Protein AF-A0A926TNW6-F1 (afdb_monomer)

Foldseek 3Di:
DPPVLADPVLLVLLQVLCVVLVAHSDPVLLVLLVVLLCVQPPPDNSSSNVSSVQLSCVSVVCVVLSPDPDDSVVSSVVSSVVSPDD

Secondary structure (DSSP, 8-state):
---TTS-HHHHHHHHHHHHHTT----HHHHHHHHHHHHHHSTT-TTHHHHHHHHHHHHHHH-HHHHT----HHHHHHHHHHHHS--

Structure (mmCIF, N/CA/C/O backbone):
data_AF-A0A926TNW6-F1
#
_entry.id   AF-A0A926TNW6-F1
#
loop_
_atom_site.group_PDB
_atom_site.id
_atom_site.type_symbol
_atom_site.label_atom_id
_atom_site.label_alt_id
_atom_site.label_comp_id
_atom_site.label_asym_id
_atom_site.label_entity_id
_atom_site.label_seq_id
_atom_site.pdbx_PDB_ins_code
_atom_site.Cartn_x
_atom_site.Cartn_y
_atom_site.Cartn_z
_atom_site.occupancy
_atom_site.B_iso_or_equiv
_atom_site.auth_seq_id
_atom_site.auth_comp_id
_atom_site.auth_asym_id
_atom_site.auth_atom_id
_atom_site.pdbx_PDB_model_num
ATOM 1 N N . MET A 1 1 ? 12.743 11.883 -2.757 1.00 47.06 1 MET A N 1
ATOM 2 C CA . MET A 1 1 ? 12.751 10.430 -2.511 1.00 47.06 1 MET A CA 1
ATOM 3 C C . MET A 1 1 ? 12.559 9.770 -3.861 1.00 47.06 1 MET A C 1
ATOM 5 O O . MET A 1 1 ? 11.577 10.095 -4.517 1.00 47.06 1 MET A O 1
ATOM 9 N N . GLU A 1 2 ? 13.498 8.944 -4.313 1.00 46.84 2 GLU A N 1
ATOM 10 C CA . GLU A 1 2 ? 13.469 8.415 -5.677 1.00 46.84 2 GLU A CA 1
ATOM 11 C C . GLU A 1 2 ? 13.225 6.902 -5.658 1.00 46.84 2 GLU A C 1
ATOM 13 O O . GLU A 1 2 ? 14.125 6.096 -5.441 1.00 46.84 2 GLU A O 1
ATOM 18 N N . LEU A 1 3 ? 11.967 6.518 -5.882 1.00 61.25 3 LEU A N 1
ATOM 19 C CA . LEU A 1 3 ? 11.567 5.143 -6.182 1.00 61.25 3 LEU A CA 1
ATOM 20 C C . LEU A 1 3 ? 11.928 4.833 -7.646 1.00 61.25 3 LEU A C 1
ATOM 22 O O . LEU A 1 3 ? 11.045 4.612 -8.466 1.00 61.25 3 LEU A O 1
ATOM 26 N N . HIS A 1 4 ? 13.222 4.857 -7.987 1.00 58.88 4 HIS A N 1
ATOM 27 C CA . HIS A 1 4 ? 13.732 4.779 -9.371 1.00 58.88 4 HIS A CA 1
ATOM 28 C C . HIS A 1 4 ? 13.292 3.538 -10.167 1.00 58.88 4 HIS A C 1
ATOM 30 O O . HIS A 1 4 ? 13.462 3.499 -11.382 1.00 58.88 4 HIS A O 1
ATOM 36 N N . GLN A 1 5 ? 12.759 2.523 -9.490 1.00 70.19 5 GLN A N 1
ATOM 37 C CA . GLN A 1 5 ? 12.288 1.276 -10.087 1.00 70.19 5 GLN A CA 1
ATOM 38 C C . GLN A 1 5 ? 10.802 1.292 -10.485 1.00 70.19 5 GLN A C 1
ATOM 40 O O . GLN A 1 5 ? 10.360 0.370 -11.164 1.00 70.19 5 GLN A O 1
ATOM 45 N N . PHE A 1 6 ? 10.030 2.299 -10.057 1.00 78.38 6 PHE A N 1
ATOM 46 C CA . PHE A 1 6 ? 8.595 2.396 -10.327 1.00 78.38 6 PHE A CA 1
ATOM 47 C C . PHE A 1 6 ? 8.258 3.659 -11.110 1.00 78.38 6 PHE A C 1
ATOM 49 O O . PHE A 1 6 ? 8.850 4.719 -10.906 1.00 78.38 6 PHE A O 1
ATOM 56 N N . ASP A 1 7 ? 7.270 3.543 -11.992 1.00 84.00 7 ASP A N 1
ATOM 57 C CA . ASP A 1 7 ? 6.779 4.674 -12.767 1.00 84.00 7 ASP A CA 1
ATOM 58 C C . ASP A 1 7 ? 6.092 5.729 -11.874 1.00 84.00 7 ASP A C 1
ATOM 60 O O . ASP A 1 7 ? 5.471 5.413 -10.852 1.00 84.00 7 ASP A O 1
ATOM 64 N N . ALA A 1 8 ? 6.172 6.999 -12.279 1.00 83.50 8 ALA A N 1
ATOM 65 C CA . ALA A 1 8 ? 5.615 8.120 -11.528 1.00 83.50 8 ALA A CA 1
ATOM 66 C C . ALA A 1 8 ? 4.092 8.003 -11.330 1.00 83.50 8 ALA A C 1
ATOM 68 O O . ALA A 1 8 ? 3.575 8.402 -10.279 1.00 83.50 8 ALA A O 1
ATOM 69 N N . GLU A 1 9 ? 3.361 7.429 -12.292 1.00 87.44 9 GLU A N 1
ATOM 70 C CA . GLU A 1 9 ? 1.931 7.190 -12.119 1.00 87.44 9 GLU A CA 1
ATOM 71 C C . GLU A 1 9 ? 1.652 6.101 -11.086 1.00 87.44 9 GLU A C 1
ATOM 73 O O . GLU A 1 9 ? 0.726 6.253 -10.287 1.00 87.44 9 GLU A O 1
ATOM 78 N N . GLN A 1 10 ? 2.449 5.030 -11.054 1.00 83.81 10 GLN A N 1
ATOM 79 C CA . GLN A 1 10 ? 2.296 3.973 -10.050 1.00 83.81 10 GLN A CA 1
ATOM 80 C C . GLN A 1 10 ? 2.555 4.495 -8.645 1.00 83.81 10 GLN A C 1
ATOM 82 O O . GLN A 1 10 ? 1.779 4.220 -7.731 1.00 83.81 10 GLN A O 1
ATOM 87 N N . VAL A 1 11 ? 3.603 5.304 -8.483 1.00 85.94 11 VAL A N 1
ATOM 88 C CA . VAL A 1 11 ? 3.915 5.964 -7.212 1.00 85.94 11 VAL A CA 1
ATOM 89 C C . VAL A 1 11 ? 2.742 6.838 -6.763 1.00 85.94 11 VAL A C 1
ATOM 91 O O . VAL A 1 11 ? 2.329 6.770 -5.605 1.00 85.94 11 VAL A O 1
ATOM 94 N N . LYS A 1 12 ? 2.139 7.600 -7.684 1.00 88.38 12 LYS A N 1
ATOM 95 C CA . LYS A 1 12 ? 0.956 8.421 -7.396 1.00 88.38 12 LYS A CA 1
ATOM 96 C C . LYS A 1 12 ? -0.266 7.575 -7.016 1.00 88.38 12 LYS A C 1
ATOM 98 O O . LYS A 1 12 ? -0.961 7.913 -6.059 1.00 88.38 12 LYS A O 1
ATOM 103 N N . ARG A 1 13 ? -0.537 6.478 -7.735 1.00 88.56 13 ARG A N 1
ATOM 104 C CA . ARG A 1 13 ? -1.656 5.564 -7.436 1.00 88.56 13 ARG A CA 1
ATOM 105 C C . ARG A 1 13 ? -1.484 4.901 -6.067 1.00 88.56 13 ARG A C 1
ATOM 107 O O . ARG A 1 13 ? -2.424 4.903 -5.275 1.00 88.56 13 ARG A O 1
ATOM 114 N N . ALA A 1 14 ? -0.282 4.423 -5.757 1.00 87.69 14 ALA A N 1
ATOM 115 C CA . ALA A 1 14 ? 0.051 3.839 -4.462 1.00 87.69 14 ALA A CA 1
ATOM 116 C C . ALA A 1 14 ? -0.095 4.846 -3.308 1.00 87.69 14 ALA A C 1
ATOM 118 O O . ALA A 1 14 ? -0.708 4.526 -2.290 1.00 87.69 14 ALA A O 1
ATOM 119 N N . ALA A 1 15 ? 0.382 6.083 -3.485 1.00 87.88 15 ALA A N 1
ATOM 120 C CA . ALA A 1 15 ? 0.243 7.143 -2.486 1.00 87.88 15 ALA A CA 1
ATOM 121 C C . ALA A 1 15 ? -1.227 7.492 -2.193 1.00 87.88 15 ALA A C 1
ATOM 123 O O . ALA A 1 15 ? -1.605 7.658 -1.033 1.00 87.88 15 ALA A O 1
ATOM 124 N N . ASN A 1 16 ? -2.074 7.552 -3.227 1.00 89.25 16 ASN A N 1
ATOM 125 C CA . ASN A 1 16 ? -3.509 7.789 -3.053 1.00 89.25 16 ASN A CA 1
ATOM 126 C C . ASN A 1 16 ? -4.187 6.651 -2.270 1.00 89.25 16 ASN A C 1
ATOM 128 O O . ASN A 1 16 ? -5.038 6.908 -1.422 1.00 89.25 16 ASN A O 1
ATOM 132 N N . LEU A 1 17 ? -3.799 5.398 -2.533 1.00 85.75 17 LEU A N 1
ATOM 133 C CA . LEU A 1 17 ? -4.325 4.230 -1.821 1.00 85.75 17 LEU A CA 1
ATOM 134 C C . LEU A 1 17 ? -3.897 4.216 -0.346 1.00 85.75 17 LEU A C 1
ATOM 136 O O . LEU A 1 17 ? -4.724 3.952 0.524 1.00 85.75 17 LEU A O 1
ATOM 140 N N . LEU A 1 18 ? -2.646 4.582 -0.042 1.00 84.00 18 LEU A N 1
ATOM 141 C CA . LEU A 1 18 ? -2.175 4.786 1.335 1.00 84.00 18 LEU A CA 1
ATOM 142 C C . LEU A 1 18 ? -3.024 5.828 2.072 1.00 84.00 18 LEU A C 1
ATOM 144 O O . LEU A 1 18 ? -3.530 5.546 3.160 1.00 84.00 18 LEU A O 1
ATOM 148 N N . GLN A 1 19 ? -3.251 6.991 1.452 1.00 85.31 19 GLN A N 1
ATOM 149 C CA . GLN A 1 19 ? -4.086 8.043 2.039 1.00 85.31 19 GLN A CA 1
ATOM 150 C C . GLN A 1 19 ? -5.524 7.578 2.285 1.00 85.31 19 GLN A C 1
ATOM 152 O O . GLN A 1 19 ? -6.079 7.876 3.342 1.00 85.31 19 GLN A O 1
ATOM 157 N N . ALA A 1 20 ? -6.111 6.815 1.358 1.00 82.62 20 ALA A N 1
ATOM 158 C CA . ALA A 1 20 ? -7.447 6.242 1.527 1.00 82.62 20 ALA A CA 1
ATOM 159 C C . ALA A 1 20 ? -7.530 5.289 2.736 1.00 82.62 20 ALA A C 1
ATOM 161 O O . ALA A 1 20 ? -8.556 5.232 3.409 1.00 82.62 20 ALA A O 1
ATOM 162 N N . CYS A 1 21 ? -6.427 4.613 3.072 1.00 75.50 21 CYS A N 1
ATOM 163 C CA . CYS A 1 21 ? -6.306 3.763 4.262 1.00 75.50 21 CYS A CA 1
ATOM 164 C C . CYS A 1 21 ? -6.027 4.550 5.560 1.00 75.50 21 CYS A C 1
ATOM 166 O O . CYS A 1 21 ? -5.856 3.955 6.630 1.00 75.50 21 CYS A O 1
ATOM 168 N N . GLY A 1 22 ? -5.935 5.882 5.488 1.00 77.25 22 GLY A N 1
ATOM 169 C CA . GL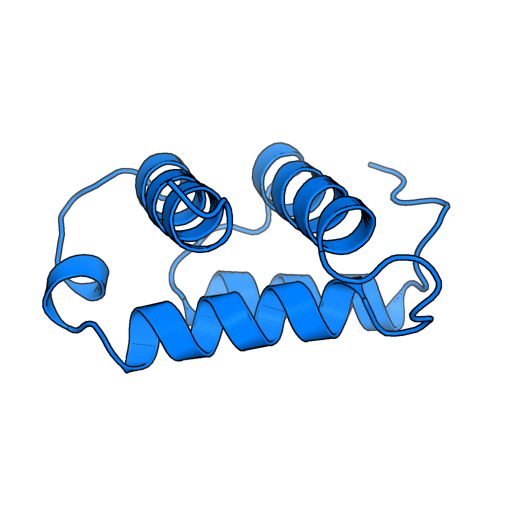Y A 1 22 ? -5.525 6.732 6.606 1.00 77.25 22 GLY A CA 1
ATOM 170 C C . GLY A 1 22 ? -4.034 6.625 6.937 1.00 77.25 22 GLY A C 1
ATOM 171 O O . GLY A 1 22 ? -3.638 6.918 8.066 1.00 77.25 22 GLY A O 1
ATOM 172 N N . ILE A 1 23 ? -3.210 6.179 5.984 1.00 80.94 23 ILE A N 1
ATOM 173 C CA . ILE A 1 23 ? -1.755 6.113 6.114 1.00 80.94 23 ILE A CA 1
ATOM 174 C C . ILE A 1 23 ? -1.150 7.274 5.333 1.00 80.94 23 ILE A C 1
ATOM 1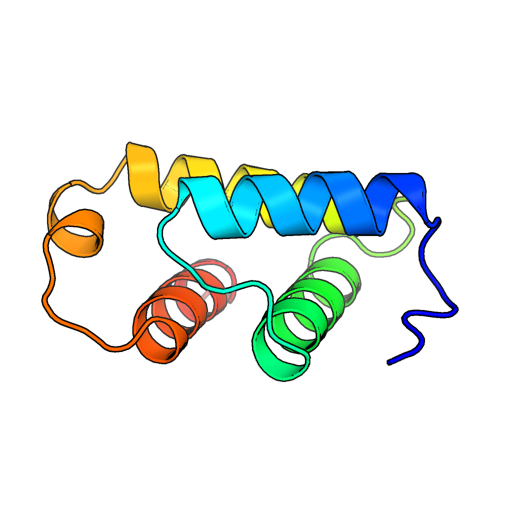76 O O . ILE A 1 23 ? -1.390 7.442 4.139 1.00 80.94 23 ILE A O 1
ATOM 180 N N . GLU A 1 24 ? -0.345 8.089 6.006 1.00 84.12 24 GLU A N 1
ATOM 181 C CA . GLU A 1 24 ? 0.351 9.183 5.341 1.00 84.12 24 GLU A CA 1
ATOM 182 C C . GLU A 1 24 ? 1.422 8.619 4.383 1.00 84.12 24 GLU A C 1
ATOM 184 O O . GLU A 1 24 ? 2.231 7.779 4.801 1.00 84.12 24 GLU A O 1
ATOM 189 N N . PRO A 1 25 ? 1.448 9.040 3.103 1.00 84.00 25 PRO A N 1
ATOM 190 C CA . PRO A 1 25 ? 2.420 8.582 2.114 1.00 84.00 25 PRO A CA 1
ATOM 191 C C . PRO A 1 25 ? 3.753 9.311 2.320 1.00 84.00 25 PRO A C 1
ATOM 193 O O . PRO A 1 25 ? 4.173 10.149 1.520 1.00 84.00 25 PRO A O 1
ATOM 196 N N . THR A 1 26 ? 4.401 9.026 3.444 1.00 85.31 26 THR A N 1
ATOM 197 C CA . THR A 1 26 ? 5.747 9.491 3.756 1.00 85.31 26 THR A CA 1
ATOM 198 C C . THR A 1 26 ? 6.784 8.667 2.999 1.00 85.31 26 THR A C 1
ATOM 200 O O . THR A 1 26 ? 6.486 7.646 2.375 1.00 85.31 26 THR A O 1
ATOM 203 N N . THR A 1 27 ? 8.042 9.099 3.075 1.00 83.06 27 THR A N 1
ATOM 204 C CA . THR A 1 27 ? 9.158 8.347 2.499 1.00 83.06 27 THR A CA 1
ATOM 205 C C . THR A 1 27 ? 9.216 6.909 3.012 1.00 83.06 27 THR A C 1
ATOM 207 O O . THR A 1 27 ? 9.363 5.968 2.238 1.00 83.06 27 THR A O 1
ATOM 210 N N . GLU A 1 28 ? 9.038 6.732 4.317 1.00 82.12 28 GLU A N 1
ATOM 211 C CA . GLU A 1 28 ? 9.163 5.435 4.976 1.00 82.12 28 GLU A CA 1
ATOM 212 C C . GLU A 1 28 ? 8.023 4.482 4.591 1.00 82.12 28 GLU A C 1
ATOM 214 O O . GLU A 1 28 ? 8.270 3.309 4.313 1.00 82.12 28 GLU A O 1
ATOM 219 N N . THR A 1 29 ? 6.774 4.965 4.536 1.00 82.38 29 THR A N 1
ATOM 220 C CA . THR A 1 29 ? 5.615 4.114 4.207 1.00 82.38 29 THR A CA 1
ATOM 221 C C . THR A 1 29 ? 5.627 3.682 2.746 1.00 82.38 29 THR A C 1
ATOM 223 O O . THR A 1 29 ? 5.349 2.522 2.444 1.00 82.38 29 THR A O 1
ATOM 226 N N . MET A 1 30 ? 6.030 4.580 1.846 1.00 85.88 30 MET A N 1
ATOM 227 C CA . MET A 1 30 ? 6.219 4.266 0.431 1.00 85.88 30 MET A CA 1
ATOM 228 C C . MET A 1 30 ? 7.360 3.268 0.208 1.00 85.88 30 MET A C 1
ATOM 230 O O . MET A 1 30 ? 7.241 2.381 -0.637 1.00 85.88 30 MET A O 1
ATOM 234 N N . GLN A 1 31 ? 8.449 3.378 0.972 1.00 84.31 31 GLN A N 1
ATOM 235 C CA . GLN A 1 31 ? 9.576 2.456 0.874 1.00 84.31 31 GLN A CA 1
ATOM 236 C C . GLN A 1 31 ? 9.229 1.060 1.405 1.00 84.31 31 GLN A C 1
ATOM 238 O O . GLN A 1 31 ? 9.507 0.068 0.737 1.00 84.31 31 GLN A O 1
ATOM 243 N N . ALA A 1 32 ? 8.529 0.965 2.534 1.00 82.25 32 ALA A N 1
ATOM 244 C CA . ALA A 1 32 ? 8.050 -0.317 3.049 1.00 82.25 32 ALA A CA 1
ATOM 245 C C . ALA A 1 32 ? 7.036 -0.989 2.098 1.00 82.25 32 ALA A C 1
ATOM 247 O O . ALA A 1 32 ? 7.064 -2.208 1.895 1.00 82.25 32 ALA A O 1
ATOM 248 N N . LEU A 1 33 ? 6.172 -0.200 1.449 1.00 85.56 33 LEU A N 1
ATOM 249 C CA . LEU A 1 33 ? 5.275 -0.700 0.407 1.00 85.56 33 LEU A CA 1
ATOM 250 C C . LEU A 1 33 ? 6.055 -1.235 -0.807 1.00 85.56 33 LEU A C 1
ATOM 252 O O . LEU A 1 33 ? 5.735 -2.304 -1.323 1.00 85.56 33 LEU A O 1
ATOM 256 N N . ALA A 1 34 ? 7.097 -0.518 -1.235 1.00 86.19 34 ALA A N 1
ATOM 257 C CA . ALA A 1 34 ? 7.989 -0.925 -2.317 1.00 86.19 34 ALA A CA 1
ATOM 258 C C . ALA A 1 34 ? 8.745 -2.227 -2.009 1.00 86.19 34 ALA A C 1
ATOM 260 O O . ALA A 1 34 ? 8.810 -3.114 -2.859 1.00 86.19 34 ALA A O 1
ATOM 261 N N . GLU A 1 35 ? 9.279 -2.371 -0.797 1.00 84.12 35 GLU A N 1
ATOM 262 C CA . GLU A 1 35 ? 9.939 -3.601 -0.344 1.00 84.12 35 GLU A CA 1
ATOM 263 C C . GLU A 1 35 ? 8.969 -4.789 -0.366 1.00 84.12 35 GLU A C 1
ATOM 265 O O . GLU A 1 35 ? 9.305 -5.865 -0.866 1.00 84.12 35 GLU A O 1
ATOM 270 N N . THR A 1 36 ? 7.730 -4.571 0.083 1.00 82.69 36 THR A N 1
ATOM 271 C CA . THR A 1 36 ? 6.671 -5.590 0.044 1.00 82.69 36 THR A CA 1
ATOM 272 C C . THR A 1 36 ? 6.310 -5.961 -1.397 1.00 82.69 36 THR A C 1
ATOM 274 O O . THR A 1 36 ? 6.169 -7.140 -1.721 1.00 82.69 36 THR A O 1
ATOM 277 N N . ALA A 1 37 ? 6.212 -4.972 -2.288 1.00 85.31 37 ALA A N 1
ATOM 278 C CA . ALA A 1 37 ? 5.948 -5.186 -3.706 1.00 85.31 37 ALA A CA 1
ATOM 279 C C . ALA A 1 37 ? 7.020 -6.069 -4.365 1.00 85.31 37 ALA A C 1
ATOM 281 O O . ALA A 1 37 ? 6.679 -7.034 -5.049 1.00 85.31 37 ALA A O 1
ATOM 282 N N . ILE A 1 38 ? 8.302 -5.789 -4.101 1.00 84.06 38 ILE A N 1
ATOM 283 C CA . ILE A 1 38 ? 9.432 -6.581 -4.609 1.00 84.06 38 ILE A CA 1
ATOM 284 C C . ILE A 1 38 ? 9.386 -8.019 -4.076 1.00 84.06 38 ILE A C 1
ATOM 286 O O . ILE A 1 38 ? 9.608 -8.964 -4.833 1.00 84.06 38 ILE A O 1
ATOM 290 N N . ALA A 1 39 ? 9.108 -8.190 -2.781 1.00 82.56 39 ALA A N 1
ATOM 291 C CA . ALA A 1 39 ? 9.136 -9.497 -2.132 1.00 82.56 39 ALA A CA 1
ATOM 292 C C . ALA A 1 39 ? 7.968 -10.406 -2.552 1.00 82.56 39 ALA A C 1
ATOM 294 O O . ALA A 1 39 ? 8.161 -11.608 -2.738 1.00 82.56 39 ALA A O 1
ATOM 295 N N . HIS A 1 40 ? 6.762 -9.849 -2.704 1.00 81.00 40 HIS A N 1
ATOM 296 C CA . HIS A 1 40 ? 5.537 -10.630 -2.923 1.00 81.00 40 HIS A CA 1
ATOM 297 C C . HIS A 1 40 ? 5.082 -10.699 -4.3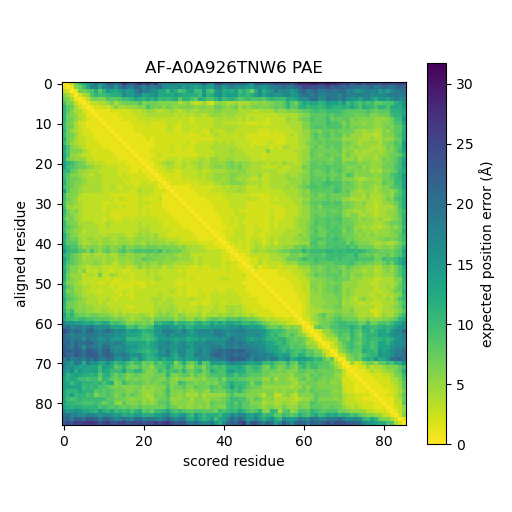81 1.00 81.00 40 HIS A C 1
ATOM 299 O O . HIS A 1 40 ? 4.409 -11.660 -4.757 1.00 81.00 40 HIS A O 1
ATOM 305 N N . TYR A 1 41 ? 5.467 -9.728 -5.209 1.00 83.88 41 TYR A N 1
ATOM 306 C CA . TYR A 1 41 ? 5.115 -9.680 -6.629 1.00 83.88 41 TYR A CA 1
ATOM 307 C C . TYR A 1 41 ? 6.373 -9.528 -7.502 1.00 83.88 41 TYR A C 1
ATOM 309 O O . TYR A 1 41 ? 6.481 -8.577 -8.282 1.00 83.88 41 TYR A O 1
ATOM 317 N N . PRO A 1 42 ? 7.354 -10.447 -7.385 1.00 78.31 42 PRO A N 1
ATOM 318 C CA . PRO A 1 42 ? 8.584 -10.348 -8.153 1.00 78.31 42 PRO A CA 1
ATOM 319 C C . PRO A 1 42 ? 8.283 -10.460 -9.652 1.00 78.31 42 PRO A C 1
ATOM 321 O O . PRO A 1 42 ? 7.542 -11.343 -10.085 1.00 78.31 42 PRO A O 1
ATOM 324 N N . ASN A 1 43 ? 8.914 -9.596 -10.450 1.00 82.12 43 ASN A N 1
ATOM 325 C CA . ASN A 1 43 ? 8.748 -9.494 -11.908 1.00 82.12 43 ASN A CA 1
ATOM 326 C C . ASN A 1 43 ? 7.382 -8.969 -12.385 1.00 82.12 43 ASN A C 1
ATOM 328 O O . ASN A 1 43 ? 7.121 -8.987 -13.588 1.00 82.12 43 ASN A O 1
ATOM 332 N N . ASP A 1 44 ? 6.521 -8.494 -11.482 1.00 81.69 44 ASP A N 1
ATOM 333 C CA . ASP A 1 44 ? 5.271 -7.852 -11.871 1.00 81.69 44 ASP A CA 1
ATOM 334 C C . ASP A 1 44 ? 5.501 -6.349 -12.113 1.00 81.69 44 ASP A C 1
ATOM 336 O O . ASP A 1 44 ? 5.910 -5.635 -11.184 1.00 81.69 44 ASP A O 1
ATOM 340 N N . PRO A 1 45 ? 5.244 -5.841 -13.333 1.00 79.25 45 PRO A N 1
ATOM 341 C CA . PRO A 1 45 ? 5.401 -4.424 -13.631 1.00 79.25 45 PRO A CA 1
ATOM 342 C C . PRO A 1 45 ? 4.456 -3.545 -12.806 1.00 79.2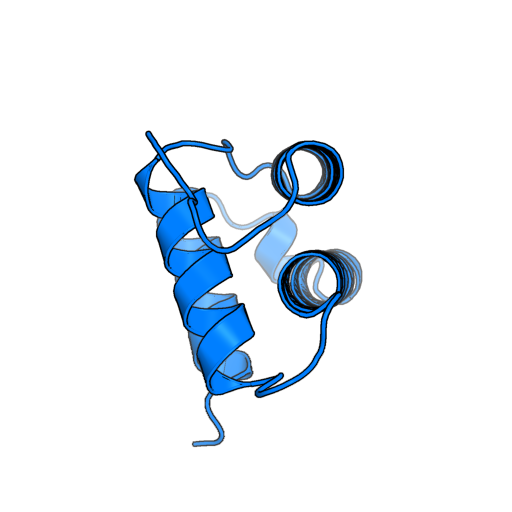5 45 PRO A C 1
ATOM 344 O O . PRO A 1 45 ? 4.782 -2.386 -12.597 1.00 79.25 45 PRO A O 1
ATOM 347 N N . GLU A 1 46 ? 3.334 -4.068 -12.304 1.00 85.12 46 GLU A N 1
ATOM 348 C CA . GLU A 1 46 ? 2.347 -3.368 -11.467 1.00 85.12 46 GLU A CA 1
ATOM 349 C C . GLU A 1 46 ?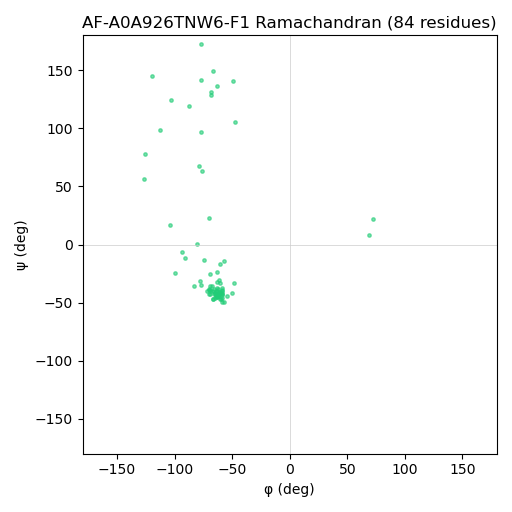 2.446 -3.758 -9.981 1.00 85.12 46 GLU A C 1
ATOM 351 O O . GLU A 1 46 ? 1.530 -3.504 -9.193 1.00 85.12 46 GLU A O 1
ATOM 356 N N . SER A 1 47 ? 3.564 -4.365 -9.575 1.00 86.50 47 SER A N 1
ATOM 357 C CA . SER A 1 47 ? 3.807 -4.855 -8.210 1.00 86.50 47 SER A CA 1
ATOM 358 C C . SER A 1 47 ? 3.508 -3.821 -7.119 1.00 86.50 47 SER A C 1
ATOM 360 O O . SER A 1 47 ? 2.890 -4.167 -6.110 1.00 86.50 47 SER A O 1
ATOM 362 N N . LEU A 1 48 ? 3.888 -2.552 -7.315 1.00 86.12 48 LEU A N 1
ATOM 363 C CA . LEU A 1 48 ? 3.635 -1.484 -6.340 1.00 86.12 48 LEU A CA 1
ATOM 364 C C . LEU A 1 48 ? 2.138 -1.190 -6.174 1.00 86.12 48 LEU A C 1
ATOM 366 O O . LEU A 1 48 ? 1.650 -1.026 -5.055 1.00 86.12 48 LEU A O 1
ATOM 370 N N . GLU A 1 49 ? 1.394 -1.152 -7.279 1.00 87.00 49 GLU A N 1
ATOM 371 C CA . GLU A 1 49 ? -0.051 -0.934 -7.247 1.00 87.00 49 GLU A CA 1
ATOM 372 C C . GLU A 1 49 ? -0.776 -2.135 -6.631 1.00 87.00 49 GLU A C 1
ATOM 374 O O . GLU A 1 49 ? -1.684 -1.955 -5.819 1.00 87.00 49 GLU A O 1
ATOM 379 N N . LYS A 1 50 ? -0.345 -3.362 -6.945 1.00 87.38 50 LYS A N 1
ATOM 380 C CA . LYS A 1 50 ? -0.888 -4.583 -6.331 1.00 87.38 50 LYS A CA 1
ATOM 381 C C . LYS A 1 50 ? -0.655 -4.633 -4.828 1.00 87.38 50 LYS A C 1
ATOM 383 O O . LYS A 1 50 ? -1.576 -4.972 -4.088 1.00 87.38 50 LYS A O 1
ATOM 388 N N . ALA A 1 51 ? 0.536 -4.254 -4.371 1.00 87.56 51 ALA A N 1
ATOM 389 C CA . ALA A 1 51 ? 0.827 -4.127 -2.949 1.00 87.56 51 ALA A CA 1
ATOM 390 C C . ALA A 1 51 ? -0.111 -3.105 -2.285 1.00 87.56 51 ALA A C 1
ATOM 392 O O . ALA A 1 51 ? -0.735 -3.411 -1.271 1.00 87.56 51 ALA A O 1
ATOM 393 N N . ALA A 1 52 ? -0.292 -1.932 -2.902 1.00 86.62 52 ALA A N 1
ATOM 394 C CA . ALA A 1 52 ? -1.172 -0.888 -2.382 1.00 86.62 52 ALA A CA 1
ATOM 395 C C . ALA A 1 52 ? -2.649 -1.320 -2.327 1.00 86.62 52 ALA A C 1
ATOM 397 O O . ALA A 1 52 ? -3.342 -1.029 -1.354 1.00 86.62 52 ALA A O 1
ATOM 398 N N . ARG A 1 53 ? -3.133 -2.036 -3.351 1.00 87.56 53 ARG A N 1
ATOM 399 C CA . ARG A 1 53 ? -4.501 -2.578 -3.398 1.00 87.56 53 ARG A CA 1
ATOM 400 C C . ARG A 1 53 ? -4.721 -3.662 -2.351 1.00 87.56 53 ARG A C 1
ATOM 402 O O . ARG A 1 53 ? -5.690 -3.586 -1.610 1.00 87.56 53 ARG A O 1
ATOM 409 N N . SER A 1 54 ? -3.796 -4.614 -2.239 1.00 87.50 54 SER A N 1
ATOM 410 C CA . SER A 1 54 ? -3.856 -5.675 -1.225 1.00 87.50 54 SER A CA 1
ATOM 411 C C . SER A 1 54 ? -3.880 -5.103 0.196 1.00 87.50 54 SER A C 1
ATOM 413 O O . SER A 1 54 ? -4.596 -5.601 1.065 1.00 87.50 54 SER A O 1
ATOM 415 N N . MET A 1 55 ? -3.134 -4.023 0.424 1.00 84.38 55 MET A N 1
ATOM 416 C CA . MET A 1 55 ? -3.176 -3.280 1.674 1.00 84.38 55 MET A CA 1
ATOM 417 C C . MET A 1 55 ? -4.540 -2.619 1.910 1.00 84.38 55 MET A C 1
ATOM 419 O O . MET A 1 55 ? -5.093 -2.746 3.001 1.00 84.38 55 MET A O 1
ATOM 423 N N . ALA A 1 56 ? -5.104 -1.952 0.901 1.00 83.44 56 ALA A N 1
ATOM 424 C CA . ALA A 1 56 ? -6.427 -1.339 1.004 1.00 83.44 56 ALA A CA 1
ATOM 425 C C . ALA A 1 56 ? -7.523 -2.370 1.308 1.00 83.44 56 ALA A C 1
ATOM 427 O O . ALA A 1 56 ? -8.287 -2.187 2.254 1.00 83.44 56 ALA A O 1
ATOM 428 N N . GLU A 1 57 ? -7.533 -3.497 0.595 1.00 84.44 57 GLU A N 1
ATOM 429 C CA . GLU A 1 57 ? -8.467 -4.605 0.824 1.00 84.44 57 GLU A CA 1
ATOM 430 C C . GLU A 1 57 ? -8.362 -5.167 2.251 1.00 84.44 57 GLU A C 1
ATOM 432 O O . GLU A 1 57 ? -9.380 -5.447 2.888 1.00 84.44 57 GLU A O 1
ATOM 437 N N . PHE A 1 58 ? -7.145 -5.286 2.794 1.00 81.81 58 PHE A N 1
ATOM 438 C CA . PHE A 1 58 ? -6.928 -5.740 4.169 1.00 81.81 58 PHE A CA 1
ATOM 439 C C . PHE A 1 58 ? -7.560 -4.795 5.203 1.00 81.81 58 PHE A C 1
ATOM 441 O O . PHE A 1 58 ? -8.182 -5.255 6.164 1.00 81.81 58 PHE A O 1
ATOM 448 N N . PHE A 1 59 ? -7.434 -3.478 5.016 1.00 76.12 59 PHE A N 1
ATOM 449 C CA . PHE A 1 59 ? -8.013 -2.501 5.941 1.00 76.12 59 PHE A CA 1
ATOM 450 C C . PHE A 1 59 ? -9.523 -2.321 5.762 1.00 76.12 59 PHE A C 1
ATOM 452 O O . PHE A 1 59 ? -10.225 -2.152 6.761 1.00 76.12 59 PHE A O 1
ATOM 459 N N . GLU A 1 60 ? -10.039 -2.407 4.535 1.00 75.75 60 GLU A N 1
ATOM 460 C CA . GLU A 1 60 ? -11.482 -2.407 4.266 1.00 75.75 60 GLU A CA 1
ATOM 461 C C . GLU A 1 60 ? -12.166 -3.649 4.855 1.00 75.75 60 GLU A C 1
ATOM 463 O O . GLU A 1 60 ? -13.229 -3.546 5.472 1.00 75.75 60 GLU A O 1
ATOM 468 N N . GLY A 1 61 ? -11.532 -4.819 4.730 1.00 71.25 61 GLY A N 1
ATOM 469 C CA . GLY A 1 61 ? -12.036 -6.084 5.266 1.00 71.25 61 GLY A CA 1
ATOM 470 C C . GLY A 1 61 ? -11.903 -6.230 6.785 1.00 71.25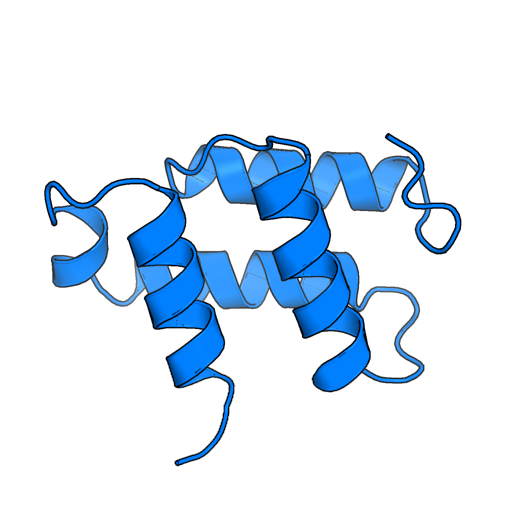 61 GLY A C 1
ATOM 471 O O . GLY A 1 61 ? -12.526 -7.119 7.368 1.00 71.25 61 GLY A O 1
ATOM 472 N N . SER A 1 62 ? -11.123 -5.368 7.445 1.00 67.25 62 SER A N 1
ATOM 473 C CA . SER A 1 62 ? -10.804 -5.485 8.870 1.00 67.25 62 SER A CA 1
ATOM 474 C C . SER A 1 62 ? -11.149 -4.202 9.646 1.00 67.25 62 SER A C 1
ATOM 476 O O . SER A 1 62 ? -10.266 -3.422 10.026 1.00 67.25 62 SER A O 1
ATOM 478 N N . PRO A 1 63 ? -12.443 -3.969 9.961 1.00 60.84 63 PRO A N 1
ATOM 479 C CA . PRO A 1 63 ? -12.903 -2.764 10.663 1.00 60.84 63 PRO A CA 1
ATOM 480 C C . PRO A 1 63 ? -12.299 -2.585 12.067 1.00 60.84 63 PRO A C 1
ATOM 482 O O . PRO A 1 63 ? -12.331 -1.480 12.612 1.00 60.84 63 PRO A O 1
ATOM 485 N N . ALA A 1 64 ? -11.730 -3.646 12.652 1.00 59.91 64 ALA A N 1
ATOM 486 C CA . ALA A 1 64 ? -10.982 -3.588 13.907 1.00 59.91 64 ALA A CA 1
ATOM 487 C C . ALA A 1 64 ? -9.640 -2.843 13.761 1.00 59.91 64 ALA A C 1
ATOM 489 O O . ALA A 1 64 ? -9.252 -2.104 14.662 1.00 59.91 64 ALA A O 1
ATOM 490 N N . VAL A 1 65 ? -8.965 -2.980 12.614 1.00 59.25 65 VAL A N 1
ATOM 491 C CA . VAL A 1 65 ? -7.655 -2.359 12.352 1.00 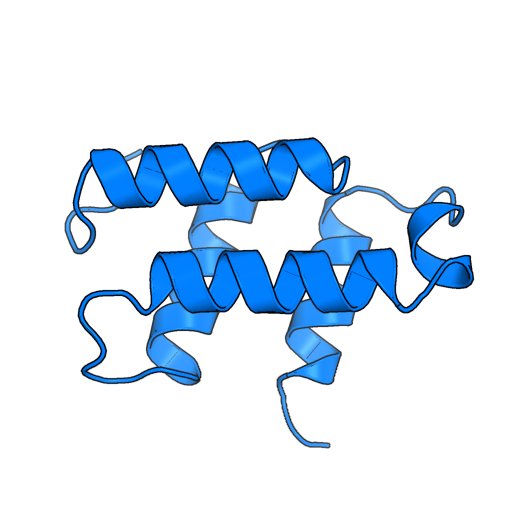59.25 65 VAL A CA 1
ATOM 492 C C . VAL A 1 65 ? -7.818 -0.906 11.891 1.00 59.25 65 VAL A C 1
ATOM 494 O O . VAL A 1 65 ? -7.059 -0.032 12.307 1.00 59.25 65 VAL A O 1
ATOM 497 N N . ALA A 1 66 ? -8.872 -0.605 11.125 1.00 57.84 66 ALA A N 1
ATOM 498 C CA . ALA A 1 66 ? -9.191 0.759 10.691 1.00 57.84 66 ALA A CA 1
ATOM 499 C C . ALA A 1 66 ? -9.526 1.712 11.861 1.00 57.84 66 ALA A C 1
ATOM 501 O O . ALA A 1 66 ? -9.226 2.909 11.800 1.00 57.84 66 ALA A O 1
ATOM 502 N N . LYS A 1 67 ? -10.122 1.186 12.944 1.00 57.66 67 LYS A N 1
ATOM 503 C CA . LYS A 1 67 ? -10.507 1.946 14.149 1.00 57.66 67 LYS A CA 1
ATOM 504 C C . LYS A 1 67 ? -9.457 1.937 15.263 1.00 57.66 67 LYS A C 1
ATOM 506 O O . LYS A 1 67 ? -9.641 2.637 16.257 1.00 57.66 67 LYS A O 1
ATOM 511 N N . ALA A 1 68 ? -8.377 1.168 15.127 1.00 58.03 68 ALA A N 1
ATOM 512 C CA . ALA A 1 68 ? -7.339 1.110 16.147 1.00 58.03 68 ALA A CA 1
ATOM 513 C C . ALA A 1 68 ? -6.583 2.456 16.201 1.00 58.03 68 ALA A C 1
ATOM 515 O O . ALA A 1 68 ? -6.157 2.939 15.148 1.00 58.03 68 ALA A O 1
ATOM 516 N N . PRO A 1 69 ? -6.374 3.071 17.381 1.00 58.50 69 PRO A N 1
ATOM 517 C CA . PRO A 1 69 ? -5.648 4.340 17.540 1.00 58.50 69 PRO A CA 1
ATOM 518 C C . PRO A 1 69 ? -4.133 4.209 17.288 1.00 58.50 69 PRO A C 1
ATOM 520 O O . PRO A 1 69 ? -3.333 4.992 17.794 1.00 58.50 69 PRO A O 1
ATOM 523 N N . GLU A 1 70 ? -3.716 3.191 16.543 1.00 62.22 70 GLU A N 1
ATOM 524 C CA . GLU A 1 70 ? -2.317 2.910 16.291 1.00 62.22 70 GLU A CA 1
ATOM 525 C C . GLU A 1 70 ? -1.736 3.856 15.240 1.00 62.22 70 GLU A C 1
ATOM 527 O O . GLU A 1 70 ? -2.384 4.193 14.245 1.00 62.22 70 GLU A O 1
ATOM 532 N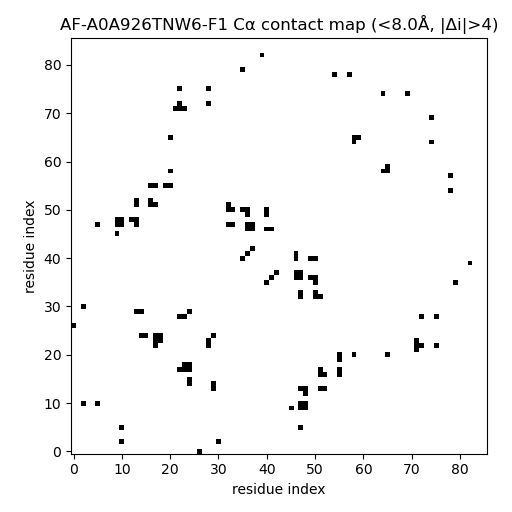 N . HIS A 1 71 ? -0.483 4.253 15.472 1.00 67.25 71 HIS A N 1
ATOM 533 C CA . HIS A 1 71 ? 0.321 5.052 14.553 1.00 67.25 71 HIS A CA 1
ATOM 534 C C . HIS A 1 71 ? 0.266 4.439 13.135 1.00 67.25 71 HIS A C 1
ATOM 536 O O . HIS A 1 71 ? 0.351 3.211 13.026 1.00 67.25 71 HIS A O 1
ATOM 542 N N . PRO A 1 72 ? 0.188 5.233 12.047 1.00 66.00 72 PRO A N 1
ATOM 543 C CA . PRO A 1 72 ? 0.098 4.729 10.667 1.00 66.00 72 PRO A CA 1
ATOM 544 C C . PRO A 1 72 ? 1.132 3.648 10.316 1.00 66.00 72 PRO A C 1
ATOM 546 O O . PRO A 1 72 ? 0.844 2.698 9.591 1.00 66.00 72 PRO A O 1
ATOM 549 N N . TRP A 1 73 ? 2.323 3.754 10.910 1.00 67.62 73 TRP A N 1
ATOM 550 C CA . TRP A 1 73 ? 3.405 2.779 10.789 1.00 67.62 73 TRP A CA 1
ATOM 551 C C . TRP A 1 73 ? 3.053 1.386 11.327 1.00 67.62 73 TRP A C 1
ATOM 553 O O . TRP A 1 73 ? 3.437 0.378 10.742 1.00 67.62 73 TRP A O 1
ATOM 563 N N . MET A 1 74 ? 2.316 1.308 12.436 1.00 70.44 74 MET A N 1
ATOM 564 C CA . MET A 1 74 ? 1.937 0.036 13.050 1.00 70.44 74 MET A CA 1
ATOM 565 C C . MET A 1 74 ? 0.918 -0.707 12.188 1.00 70.44 74 MET A C 1
ATOM 567 O O . MET A 1 74 ? 1.056 -1.909 11.981 1.00 70.44 74 MET A O 1
ATOM 571 N N . ARG A 1 75 ? -0.031 0.029 11.595 1.00 70.44 75 ARG A N 1
ATOM 572 C CA . ARG A 1 75 ? -0.996 -0.505 10.626 1.00 70.44 75 ARG A CA 1
ATOM 573 C C . ARG A 1 75 ? -0.281 -1.108 9.421 1.00 70.44 75 ARG A C 1
ATOM 575 O O . ARG A 1 75 ? -0.536 -2.257 9.068 1.00 70.44 75 ARG A O 1
ATOM 582 N N . LEU A 1 76 ? 0.660 -0.361 8.841 1.00 73.38 76 LEU A N 1
ATOM 583 C CA . LEU A 1 76 ? 1.466 -0.831 7.715 1.00 73.38 76 LEU A CA 1
ATOM 584 C C . LEU A 1 76 ? 2.259 -2.097 8.080 1.00 73.38 76 LEU A C 1
ATOM 586 O O . LEU A 1 76 ? 2.300 -3.049 7.306 1.00 73.38 76 LEU A O 1
ATOM 590 N N . ARG A 1 77 ? 2.830 -2.139 9.291 1.00 73.44 77 ARG A N 1
ATOM 591 C CA . ARG A 1 77 ? 3.534 -3.315 9.816 1.00 73.44 77 ARG A CA 1
ATOM 592 C C . ARG 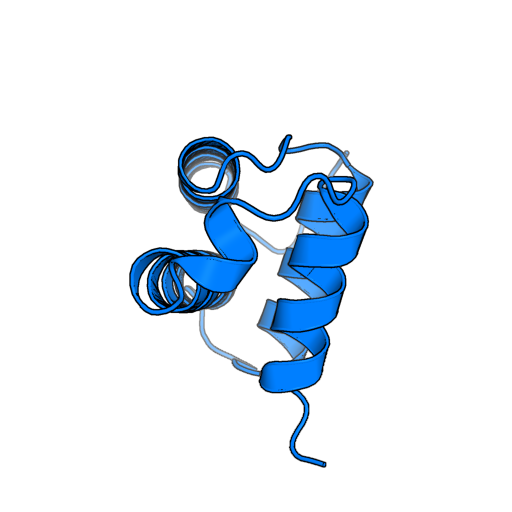A 1 77 ? 2.622 -4.525 9.989 1.00 73.44 77 ARG A C 1
ATOM 594 O O . ARG A 1 77 ? 3.021 -5.616 9.603 1.00 73.44 77 ARG A O 1
ATOM 601 N N . LEU A 1 78 ? 1.427 -4.351 10.556 1.00 74.75 78 LEU A N 1
ATOM 602 C CA . LEU A 1 78 ? 0.449 -5.431 10.732 1.00 74.75 78 LEU A CA 1
ATOM 603 C C . LEU A 1 78 ? 0.059 -6.054 9.390 1.00 74.75 78 LEU A C 1
ATOM 605 O O . LEU A 1 78 ? -0.002 -7.277 9.282 1.00 74.75 78 LEU A O 1
ATOM 609 N N . TRP A 1 79 ? -0.152 -5.224 8.368 1.00 79.00 79 TRP A N 1
ATOM 610 C CA . TRP A 1 79 ? -0.389 -5.706 7.011 1.00 79.00 79 TRP A CA 1
ATOM 611 C C . TRP A 1 79 ? 0.847 -6.404 6.415 1.00 79.00 79 TRP A C 1
ATOM 613 O O . TRP A 1 79 ? 0.738 -7.514 5.907 1.00 79.00 79 TRP A O 1
ATOM 623 N N . ALA A 1 80 ? 2.043 -5.822 6.531 1.00 74.06 80 ALA A N 1
ATOM 624 C CA . ALA A 1 80 ? 3.263 -6.465 6.038 1.00 74.06 80 ALA A CA 1
ATOM 625 C C . ALA A 1 80 ? 3.494 -7.842 6.698 1.00 74.06 80 ALA A C 1
ATOM 627 O O . ALA A 1 80 ? 3.857 -8.804 6.025 1.00 74.06 80 ALA A O 1
ATOM 628 N N . PHE A 1 81 ? 3.212 -7.970 7.999 1.00 72.81 81 PHE A N 1
ATOM 629 C CA . PHE A 1 81 ? 3.257 -9.252 8.704 1.00 72.81 81 PHE A CA 1
ATOM 630 C C . PHE A 1 81 ? 2.175 -10.234 8.248 1.00 72.81 81 PHE A C 1
ATOM 632 O O . PHE A 1 81 ? 2.462 -11.422 8.194 1.00 72.81 81 PHE A O 1
ATOM 639 N N . SER A 1 82 ? 0.963 -9.787 7.901 1.00 72.38 82 SER A N 1
ATOM 640 C CA . SER A 1 82 ? -0.073 -10.697 7.387 1.00 72.38 82 SER A CA 1
ATOM 641 C C . SER A 1 82 ? 0.260 -11.245 5.993 1.00 72.38 82 SER A C 1
ATOM 643 O O . SER A 1 82 ? -0.169 -12.343 5.640 1.00 72.38 82 SER A O 1
ATOM 645 N N . MET A 1 83 ? 1.066 -10.512 5.223 1.00 70.88 83 MET A N 1
ATOM 646 C CA . MET A 1 83 ? 1.578 -10.940 3.918 1.00 70.88 83 MET A CA 1
ATOM 647 C C . MET A 1 83 ? 2.741 -11.937 4.038 1.00 70.88 83 MET A C 1
ATOM 649 O O . MET A 1 83 ? 2.885 -12.836 3.202 1.00 70.88 83 MET A O 1
ATOM 653 N N . LEU A 1 84 ? 3.554 -11.823 5.090 1.00 66.81 84 LEU A N 1
ATOM 654 C CA . LEU A 1 84 ? 4.606 -12.778 5.430 1.00 66.81 84 LEU A CA 1
ATOM 655 C C . LEU A 1 84 ? 3.968 -14.020 6.068 1.00 66.81 84 LEU A C 1
ATOM 657 O O . LEU A 1 84 ? 3.681 -14.026 7.258 1.00 66.81 84 LEU A O 1
ATOM 661 N N . ARG A 1 85 ? 3.736 -15.079 5.280 1.00 52.84 85 ARG A N 1
ATOM 662 C CA . ARG A 1 85 ? 3.273 -16.386 5.790 1.00 52.84 85 ARG A CA 1
ATOM 663 C C . ARG A 1 85 ? 4.110 -16.822 7.011 1.00 52.84 85 ARG A C 1
ATOM 665 O O . ARG A 1 85 ? 5.246 -17.260 6.832 1.00 52.84 85 ARG A O 1
ATOM 672 N N . LEU A 1 86 ? 3.530 -16.730 8.209 1.00 41.78 86 LEU A N 1
ATOM 673 C CA . LEU A 1 86 ? 3.954 -17.396 9.446 1.00 41.78 86 LEU A CA 1
ATOM 674 C C . LEU A 1 86 ? 2.889 -18.418 9.841 1.00 41.78 86 LEU A C 1
ATOM 676 O O . LEU A 1 86 ? 1.690 -18.059 9.784 1.00 41.78 86 LEU A O 1
#

Radius of gyration: 12.07 Å; Cα contacts (8 Å, |Δi|>4): 71; chains: 1; bounding box: 27×28×31 Å

Sequence (86 aa):
MELHQFDAEQVKRAANLLQACGIEPTTETMQALAETAIAHYPNDPESLEKAARSMAEFFEGSPAVAKAPEHPWMRLRLWAFSMLRL

pLDDT: mean 76.8, std 11.16, range [41.78, 89.25]

Mean predicted aligned error: 6.93 Å

Solvent-accessible surface area (backbone atoms only — not comparable to full-atom values): 4989 Å² total; per-residue (Å²): 135,83,65,86,90,56,56,72,67,48,54,52,54,25,38,52,38,33,46,76,67,68,23,73,68,44,74,66,53,50,48,55,44,44,53,48,9,53,74,76,34,68,94,45,95,56,17,51,42,52,40,31,49,55,51,40,52,52,42,71,75,30,67,70,65,68,69,45,94,60,57,52,67,54,56,53,46,55,49,55,50,70,69,50,88,124